Protein AF-A0A377C6L1-F1 (afdb_monomer_lite)

InterPro domains:
  IPR014729 Rossmann-like alpha/beta/alpha sandwich fold [G3DSA:3.40.50.620] (1-163)
  IPR025777 GMP synthetase ATP pyrophosphatase domain [PS51553] (1-156)

Sequence (170 aa):
MLLHRAIGKNLTCVFVDNGLLRLNEAEQVLDMFGDHFGLNIVHVPAEDRFLSALAGENDPEAKRKIIGRVFVEVFDEEALKLEDVKWLAQGTIYPDVIESAASATGKAHVIKSHHNVGGLPKEMKMGLVEPLKELFKDEVRKIGLELGLPYDMLYRHPFPGTRPWRSCAG

Radius of gyration: 16.43 Å; chains: 1; bounding box: 35×36×41 Å

Organism: Escherichia coli (NCBI:txid562)

Structure (mmCIF, N/CA/C/O backbone):
data_AF-A0A377C6L1-F1
#
_entry.id   AF-A0A377C6L1-F1
#
loop_
_atom_site.group_PDB
_atom_site.id
_atom_site.type_symbol
_atom_site.label_atom_id
_atom_site.label_alt_id
_atom_site.label_comp_id
_atom_site.label_asym_id
_atom_site.label_entity_id
_atom_site.label_seq_id
_atom_site.pdbx_PDB_ins_code
_atom_site.Cartn_x
_atom_site.Cartn_y
_atom_site.Cartn_z
_atom_site.occupancy
_atom_site.B_iso_or_equiv
_atom_site.auth_seq_id
_atom_site.auth_comp_id
_atom_site.auth_asym_id
_atom_site.auth_atom_id
_atom_site.pdbx_PDB_model_num
ATOM 1 N N . MET A 1 1 ? 6.040 -0.005 -9.635 1.00 78.19 1 MET A N 1
ATOM 2 C CA . MET A 1 1 ? 6.792 0.371 -10.855 1.00 78.19 1 MET A CA 1
ATOM 3 C C . MET A 1 1 ? 8.304 0.240 -10.741 1.00 78.19 1 MET A C 1
ATOM 5 O O . MET A 1 1 ? 8.835 -0.552 -11.499 1.00 78.19 1 MET A O 1
ATOM 9 N N . LEU A 1 2 ? 9.011 0.931 -9.831 1.00 82.38 2 LEU A N 1
ATOM 10 C CA . LEU A 1 2 ? 10.485 0.804 -9.729 1.00 82.38 2 LEU A CA 1
ATOM 11 C C . LEU A 1 2 ? 10.957 -0.649 -9.599 1.00 82.38 2 LEU A C 1
ATOM 13 O O . LEU A 1 2 ? 11.785 -1.109 -10.375 1.00 82.38 2 LEU A O 1
ATOM 17 N N . LEU A 1 3 ? 10.367 -1.383 -8.654 1.00 83.56 3 LEU A N 1
ATOM 18 C CA . LEU A 1 3 ? 10.677 -2.796 -8.449 1.00 83.56 3 LEU A CA 1
ATOM 19 C C . LEU A 1 3 ? 10.278 -3.636 -9.659 1.00 83.56 3 LEU A C 1
ATOM 21 O O . LEU A 1 3 ? 11.054 -4.462 -10.105 1.00 83.56 3 LEU A O 1
ATOM 25 N N . HIS A 1 4 ? 9.112 -3.377 -10.249 1.00 83.75 4 HIS A N 1
ATOM 26 C CA . HIS A 1 4 ? 8.669 -4.103 -11.437 1.00 83.75 4 HIS A CA 1
ATOM 27 C C . HIS A 1 4 ? 9.650 -3.925 -12.607 1.00 83.75 4 HIS A C 1
ATOM 29 O O . HIS A 1 4 ? 9.994 -4.887 -13.278 1.00 83.75 4 HIS A O 1
ATOM 35 N N . ARG A 1 5 ? 10.199 -2.720 -12.798 1.00 83.50 5 ARG A N 1
ATOM 36 C CA . ARG A 1 5 ? 11.237 -2.467 -13.806 1.00 83.50 5 ARG A CA 1
ATOM 37 C C . ARG A 1 5 ? 12.558 -3.182 -13.493 1.00 83.50 5 ARG A C 1
ATOM 39 O O . ARG A 1 5 ? 13.282 -3.523 -14.419 1.00 83.50 5 ARG A O 1
ATOM 46 N N . ALA A 1 6 ? 12.876 -3.385 -12.214 1.00 85.06 6 ALA A N 1
ATOM 47 C CA . ALA A 1 6 ? 14.124 -4.006 -11.777 1.00 85.06 6 ALA A CA 1
ATOM 48 C C . ALA A 1 6 ? 14.077 -5.544 -11.765 1.00 85.06 6 ALA A C 1
ATOM 50 O O . ALA A 1 6 ? 15.036 -6.183 -12.183 1.00 85.06 6 ALA A O 1
ATOM 51 N N . ILE A 1 7 ? 12.981 -6.133 -11.278 1.00 84.31 7 ILE A N 1
ATOM 52 C CA . ILE A 1 7 ? 12.854 -7.579 -11.018 1.00 84.31 7 ILE A CA 1
ATOM 53 C C . ILE A 1 7 ? 11.677 -8.237 -11.755 1.00 84.31 7 ILE A C 1
ATOM 55 O O . ILE A 1 7 ? 11.505 -9.452 -11.692 1.00 84.31 7 ILE A O 1
ATOM 59 N N . GLY A 1 8 ? 10.872 -7.465 -12.490 1.00 84.94 8 GLY A N 1
ATOM 60 C CA . GLY A 1 8 ? 9.829 -7.981 -13.375 1.00 84.94 8 GLY A CA 1
ATOM 61 C C . GLY A 1 8 ? 8.832 -8.894 -12.665 1.00 84.94 8 GLY A C 1
ATOM 62 O O . GLY A 1 8 ? 8.115 -8.464 -11.761 1.00 84.94 8 GLY A O 1
ATOM 63 N N . LYS A 1 9 ? 8.800 -10.158 -13.104 1.00 82.75 9 LYS A N 1
ATOM 64 C CA . LYS A 1 9 ? 7.870 -11.205 -12.649 1.00 82.75 9 LYS A CA 1
ATOM 65 C C . LYS A 1 9 ? 8.146 -11.725 -11.239 1.00 82.75 9 LYS A C 1
ATOM 67 O O . LYS A 1 9 ? 7.273 -12.353 -10.658 1.00 82.75 9 LYS A O 1
ATOM 72 N N . ASN A 1 10 ? 9.324 -11.445 -10.690 1.00 84.38 10 ASN A N 1
ATOM 73 C CA . ASN A 1 10 ? 9.672 -11.823 -9.322 1.00 84.38 10 ASN A CA 1
ATOM 74 C C . ASN A 1 10 ? 9.018 -10.908 -8.274 1.00 84.38 10 ASN A C 1
ATOM 7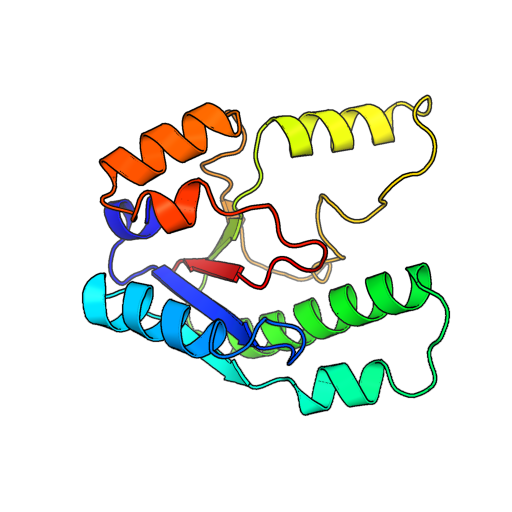6 O O . ASN A 1 10 ? 9.131 -11.150 -7.074 1.00 84.38 10 ASN A O 1
ATOM 80 N N . LEU A 1 11 ? 8.368 -9.828 -8.719 1.00 86.38 11 LEU A N 1
ATOM 81 C CA . LEU A 1 11 ? 7.580 -8.953 -7.868 1.00 86.38 11 LEU A CA 1
ATOM 82 C C . LEU A 1 11 ? 6.135 -9.446 -7.814 1.00 86.38 11 LEU A C 1
ATOM 84 O O . LEU A 1 11 ? 5.445 -9.441 -8.833 1.00 86.38 11 LEU A O 1
ATOM 88 N N . THR A 1 12 ? 5.659 -9.732 -6.608 1.00 86.88 12 THR A N 1
ATOM 89 C CA . THR A 1 12 ? 4.244 -9.965 -6.319 1.00 86.88 12 THR A CA 1
ATOM 90 C C . THR A 1 12 ? 3.727 -8.829 -5.447 1.00 86.88 12 THR A C 1
ATOM 92 O O . THR A 1 12 ? 4.193 -8.604 -4.330 1.00 86.88 12 THR A O 1
ATOM 95 N N . CYS A 1 13 ? 2.763 -8.072 -5.951 1.00 86.94 13 CYS A N 1
ATOM 96 C CA . CYS A 1 13 ? 2.098 -7.025 -5.194 1.00 86.94 13 CYS A CA 1
ATOM 97 C C . CYS A 1 13 ? 0.869 -7.605 -4.497 1.00 86.94 13 CYS A C 1
ATOM 99 O O . CYS A 1 13 ? 0.025 -8.210 -5.146 1.00 86.94 13 CYS A O 1
ATOM 101 N N . VAL A 1 14 ? 0.747 -7.400 -3.188 1.00 86.19 14 VAL A N 1
ATOM 102 C CA . VAL A 1 14 ? -0.453 -7.791 -2.444 1.00 86.19 14 VAL A CA 1
ATOM 103 C C . VAL A 1 14 ? -1.270 -6.531 -2.206 1.00 86.19 14 VAL A C 1
ATOM 105 O O . VAL A 1 14 ? -0.790 -5.572 -1.588 1.00 86.19 14 VAL A O 1
ATOM 108 N N . PHE A 1 15 ? -2.491 -6.532 -2.727 1.00 87.44 15 PHE A N 1
ATOM 109 C CA . PHE A 1 15 ? -3.447 -5.450 -2.568 1.00 87.44 15 PHE A CA 1
ATOM 110 C C . PHE A 1 15 ? -4.581 -5.913 -1.660 1.00 87.44 15 PHE A C 1
ATOM 112 O O . PHE A 1 15 ? -5.395 -6.751 -2.046 1.00 87.44 15 PHE A O 1
ATOM 119 N N . VAL A 1 16 ? -4.606 -5.371 -0.442 1.00 87.38 16 VAL A N 1
ATOM 120 C CA . VAL A 1 16 ? -5.632 -5.686 0.554 1.00 87.38 16 VAL A CA 1
ATOM 121 C C . VAL A 1 16 ? -6.731 -4.639 0.463 1.00 87.38 16 VAL A C 1
ATOM 123 O O . VAL A 1 16 ? -6.525 -3.489 0.864 1.00 87.38 16 VAL A O 1
ATOM 126 N N . ASP A 1 17 ? -7.892 -5.043 -0.049 1.00 88.50 17 ASP A N 1
ATOM 127 C CA . ASP A 1 17 ? -9.082 -4.202 -0.050 1.00 88.50 17 ASP A CA 1
ATOM 128 C C . ASP A 1 17 ? -9.748 -4.281 1.324 1.00 88.50 17 ASP A C 1
ATOM 130 O O . ASP A 1 17 ? -10.299 -5.306 1.730 1.00 88.50 17 ASP A O 1
ATOM 134 N N . ASN A 1 18 ? -9.644 -3.186 2.069 1.00 85.62 18 ASN A N 1
ATOM 135 C CA . ASN A 1 18 ? -10.189 -3.073 3.412 1.00 85.62 18 ASN A CA 1
ATOM 136 C C . ASN A 1 18 ? -11.645 -2.585 3.444 1.00 85.62 18 ASN A C 1
ATOM 138 O O . ASN A 1 18 ? -12.175 -2.396 4.538 1.00 85.62 18 ASN A O 1
ATOM 142 N N . GLY A 1 19 ? -12.272 -2.339 2.288 1.00 83.50 19 GLY A N 1
ATOM 143 C CA . GLY A 1 19 ? -13.628 -1.787 2.193 1.00 83.50 19 GLY A CA 1
ATOM 144 C C . GLY A 1 19 ? -13.742 -0.315 2.605 1.00 83.50 19 GLY A C 1
ATOM 145 O O . GLY A 1 19 ? -14.838 0.226 2.711 1.00 83.50 19 GLY A O 1
ATOM 146 N N . LEU A 1 20 ? -12.615 0.361 2.858 1.00 82.75 20 LEU A N 1
ATOM 147 C CA . LEU A 1 20 ? -12.553 1.778 3.248 1.00 82.75 20 LEU A CA 1
ATOM 148 C C . LEU A 1 20 ? -11.985 2.663 2.126 1.00 82.75 20 LEU A C 1
ATOM 150 O O . LEU A 1 20 ? -11.642 3.828 2.352 1.00 82.75 20 LEU A O 1
ATOM 154 N N . LEU A 1 21 ? -11.847 2.100 0.926 1.00 82.06 21 LEU A N 1
ATOM 155 C CA . LEU A 1 21 ? -11.387 2.792 -0.271 1.00 82.06 21 LEU A CA 1
ATOM 156 C C . LEU A 1 21 ? -12.520 3.618 -0.895 1.00 82.06 21 LEU A C 1
ATOM 158 O O . LEU A 1 21 ? -13.695 3.480 -0.552 1.00 82.06 21 LEU A O 1
ATOM 162 N N . ARG A 1 22 ? -12.177 4.523 -1.817 1.00 81.69 22 ARG A N 1
ATOM 163 C CA . ARG A 1 22 ? -13.195 5.279 -2.560 1.00 81.69 22 ARG A CA 1
ATOM 164 C C . ARG A 1 22 ? -13.914 4.374 -3.555 1.00 81.69 22 ARG A C 1
ATOM 166 O O . ARG A 1 22 ? -13.386 3.351 -3.982 1.00 81.69 22 ARG A O 1
ATOM 173 N N . LEU A 1 23 ? -15.100 4.814 -3.973 1.00 79.19 23 LEU A N 1
ATOM 174 C CA . LEU A 1 23 ? -15.882 4.138 -5.004 1.00 79.19 23 LEU A CA 1
ATOM 175 C C . LEU A 1 23 ? -15.017 3.858 -6.246 1.00 79.19 23 LEU A C 1
ATOM 177 O O . LEU A 1 23 ? -14.393 4.776 -6.784 1.00 79.19 23 LEU A O 1
ATOM 181 N N . ASN A 1 24 ? -14.992 2.592 -6.667 1.00 82.94 24 ASN A N 1
ATOM 182 C CA . ASN A 1 24 ? -14.243 2.052 -7.810 1.00 82.94 24 ASN A CA 1
ATOM 183 C C . ASN A 1 24 ? -12.715 2.234 -7.734 1.00 82.94 24 ASN A C 1
ATOM 185 O O . ASN A 1 24 ? -12.021 2.067 -8.732 1.00 82.94 24 ASN A O 1
ATOM 189 N N . GLU A 1 25 ? -12.159 2.584 -6.571 1.00 81.12 25 GLU A N 1
ATOM 190 C CA . GLU A 1 25 ? -10.714 2.770 -6.431 1.00 81.12 25 GLU A CA 1
ATOM 191 C C . GLU A 1 25 ? -9.961 1.443 -6.532 1.00 81.12 25 GLU A C 1
ATOM 193 O O . GLU A 1 25 ? -8.931 1.392 -7.192 1.00 81.12 25 GLU A O 1
ATOM 198 N N . ALA A 1 26 ? -10.479 0.370 -5.932 1.00 84.50 26 ALA A N 1
ATOM 199 C CA . ALA A 1 26 ? -9.884 -0.959 -6.046 1.00 84.50 26 ALA A CA 1
ATOM 200 C C . ALA A 1 26 ? -9.789 -1.417 -7.511 1.00 84.50 26 ALA A C 1
ATOM 202 O O . ALA A 1 26 ? -8.703 -1.754 -7.977 1.00 84.50 26 ALA A O 1
ATOM 203 N N . GLU A 1 27 ? -10.900 -1.339 -8.247 1.00 85.62 27 GLU A N 1
ATOM 204 C CA . GLU A 1 27 ? -10.995 -1.707 -9.667 1.00 85.62 27 GLU A CA 1
ATOM 205 C C . GLU A 1 27 ? -10.031 -0.884 -10.531 1.00 85.62 27 GLU A C 1
ATOM 207 O O . GLU A 1 27 ? -9.169 -1.445 -11.196 1.00 85.62 27 GLU A O 1
ATOM 212 N N . GLN A 1 28 ? -10.057 0.450 -10.408 1.00 84.81 28 GLN A N 1
ATOM 213 C CA . GLN A 1 28 ? -9.141 1.335 -11.146 1.00 84.81 28 GLN A CA 1
ATOM 214 C C . GLN A 1 28 ? -7.669 0.982 -10.932 1.00 84.81 28 GLN A C 1
ATOM 216 O O . GLN A 1 28 ? -6.840 1.145 -11.828 1.00 84.81 28 GLN A O 1
ATOM 221 N N . VAL A 1 29 ? -7.322 0.558 -9.719 1.00 83.62 29 VAL A N 1
ATOM 222 C CA . VAL A 1 29 ? -5.945 0.237 -9.371 1.00 83.62 29 VAL A CA 1
ATOM 223 C 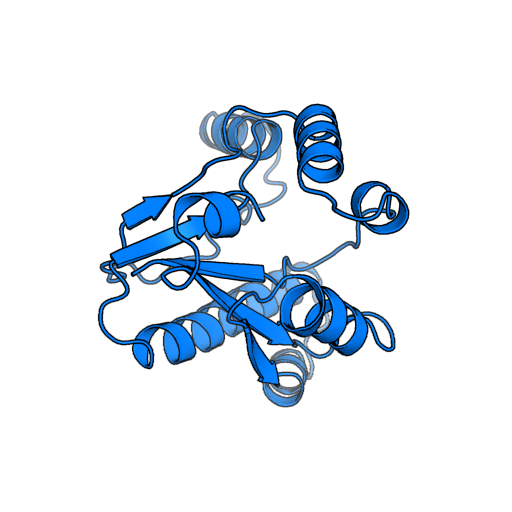C . VAL A 1 29 ? -5.553 -1.147 -9.903 1.00 83.62 29 VAL A C 1
ATOM 225 O O . VAL A 1 29 ? -4.425 -1.296 -10.382 1.00 83.62 29 VAL A O 1
ATOM 228 N N . LEU A 1 30 ? -6.458 -2.127 -9.862 1.00 85.75 30 LEU A N 1
ATOM 229 C CA . LEU A 1 30 ? -6.249 -3.457 -10.440 1.00 85.75 30 LEU A CA 1
ATOM 230 C C . LEU A 1 30 ? -6.113 -3.394 -11.963 1.00 85.75 30 LEU A C 1
ATOM 232 O O . LEU A 1 30 ? -5.124 -3.904 -12.482 1.00 85.75 30 LEU A O 1
ATOM 236 N N . ASP A 1 31 ? -7.011 -2.693 -12.653 1.00 86.50 31 ASP A N 1
ATOM 237 C CA . ASP A 1 31 ? -6.979 -2.546 -14.114 1.00 86.50 31 ASP A CA 1
ATOM 238 C C . ASP A 1 31 ? -5.684 -1.858 -14.565 1.00 86.50 31 ASP A C 1
ATOM 240 O O . ASP A 1 31 ? -4.973 -2.290 -15.474 1.00 86.50 31 ASP A O 1
ATOM 244 N N . MET A 1 32 ? -5.314 -0.773 -13.884 1.00 82.75 32 MET A N 1
ATOM 245 C CA . MET A 1 32 ? -4.128 -0.015 -14.251 1.00 82.75 32 MET A CA 1
ATOM 246 C C . MET A 1 32 ? -2.843 -0.805 -13.978 1.00 82.75 32 MET A C 1
ATOM 248 O O . MET A 1 32 ? -1.983 -0.906 -14.848 1.00 82.75 32 MET A O 1
ATOM 252 N N . PHE A 1 33 ? -2.643 -1.341 -12.775 1.00 83.25 33 PHE A N 1
ATOM 253 C CA . PHE A 1 33 ? -1.373 -2.007 -12.477 1.00 83.25 33 PHE A CA 1
ATOM 254 C C . PHE A 1 33 ? -1.307 -3.438 -13.007 1.00 83.25 33 PHE A C 1
ATOM 256 O O . PHE A 1 33 ? -0.229 -3.864 -13.423 1.00 83.25 33 PHE A O 1
ATOM 263 N N . GLY A 1 34 ? -2.423 -4.160 -12.998 1.00 83.44 34 GLY A N 1
ATOM 264 C CA . GLY A 1 34 ? -2.529 -5.523 -13.499 1.00 83.44 34 GLY A CA 1
ATOM 265 C C . GLY A 1 34 ? -2.545 -5.534 -15.020 1.00 83.44 34 GLY A C 1
ATOM 266 O O . GLY A 1 34 ? -1.571 -5.971 -15.632 1.00 83.44 34 GLY A O 1
ATOM 267 N N . ASP A 1 35 ? -3.597 -4.989 -15.630 1.00 79.81 35 ASP A N 1
ATOM 268 C CA . ASP A 1 35 ? -3.814 -5.131 -17.074 1.00 79.81 35 ASP A CA 1
ATOM 269 C C . ASP A 1 35 ? -2.916 -4.211 -17.905 1.00 79.81 35 ASP A C 1
ATOM 271 O O . ASP A 1 35 ? -2.350 -4.648 -18.909 1.00 79.81 35 ASP A O 1
ATOM 275 N N . HIS A 1 36 ? -2.734 -2.947 -17.502 1.00 79.75 36 HIS A N 1
ATOM 276 C CA . HIS A 1 36 ? -1.933 -2.012 -18.306 1.00 79.75 36 HIS A CA 1
ATOM 277 C C . HIS A 1 36 ? -0.424 -2.161 -18.083 1.00 79.75 36 HIS A C 1
ATOM 279 O O . HIS A 1 36 ? 0.350 -2.038 -19.034 1.00 79.75 36 HIS A O 1
ATOM 285 N N . PHE A 1 37 ? 0.016 -2.392 -16.843 1.00 80.94 37 PHE A N 1
ATOM 286 C CA . PHE A 1 37 ? 1.444 -2.482 -16.514 1.00 80.94 37 PHE A CA 1
ATOM 287 C C . PHE A 1 37 ? 1.960 -3.915 -16.338 1.00 80.94 37 PHE A C 1
ATOM 289 O O . PHE A 1 37 ? 3.173 -4.097 -16.250 1.00 80.94 37 PHE A O 1
ATOM 296 N N . GLY A 1 38 ? 1.088 -4.928 -16.309 1.00 82.62 38 GLY A N 1
ATOM 297 C CA . GLY A 1 38 ? 1.496 -6.330 -16.206 1.00 82.62 38 GLY A CA 1
ATOM 298 C C . GLY A 1 38 ? 2.110 -6.699 -14.854 1.00 82.62 38 GLY A C 1
ATOM 299 O O . GLY A 1 38 ? 2.956 -7.597 -14.792 1.00 82.62 38 GLY A O 1
ATOM 300 N N . LEU A 1 39 ? 1.753 -5.996 -13.772 1.00 85.12 39 LEU A N 1
ATOM 301 C CA . LEU A 1 39 ? 2.193 -6.375 -12.430 1.00 85.12 39 LEU A CA 1
ATOM 302 C C . LEU A 1 39 ? 1.431 -7.621 -11.977 1.00 85.12 39 LEU A C 1
ATOM 304 O O . LEU A 1 39 ? 0.225 -7.739 -12.172 1.00 85.12 39 LEU A O 1
ATOM 308 N N . ASN A 1 40 ? 2.134 -8.527 -11.298 1.00 84.69 40 ASN A N 1
ATOM 309 C CA . ASN A 1 40 ? 1.485 -9.628 -10.602 1.00 84.69 40 ASN A CA 1
ATOM 310 C C . ASN A 1 40 ? 0.826 -9.084 -9.329 1.00 84.69 40 ASN A C 1
ATOM 312 O O . ASN A 1 40 ? 1.534 -8.724 -8.385 1.00 84.69 40 ASN A O 1
ATOM 316 N N . ILE A 1 41 ? -0.504 -8.982 -9.317 1.00 87.56 41 ILE A N 1
ATOM 317 C CA . ILE A 1 41 ? -1.263 -8.437 -8.188 1.00 87.56 41 ILE A CA 1
ATOM 318 C C . ILE A 1 41 ? -2.160 -9.520 -7.608 1.00 87.56 41 ILE A C 1
ATOM 320 O O . ILE A 1 41 ? -3.032 -10.058 -8.286 1.00 87.56 41 ILE A O 1
ATOM 324 N N . VAL A 1 42 ? -1.974 -9.791 -6.323 1.00 88.44 42 VAL A N 1
ATOM 325 C CA . VAL A 1 42 ? -2.883 -10.602 -5.521 1.00 88.44 42 VAL A CA 1
ATOM 326 C C . VAL A 1 42 ? -3.897 -9.654 -4.896 1.00 88.44 42 VAL A C 1
ATOM 328 O O . VAL A 1 42 ? -3.557 -8.881 -3.997 1.00 88.44 42 VAL A O 1
ATOM 331 N N . HIS A 1 43 ? -5.125 -9.681 -5.410 1.00 89.25 43 HIS A N 1
ATOM 332 C CA . HIS A 1 43 ? -6.244 -8.943 -4.838 1.00 89.25 43 HIS A CA 1
ATOM 333 C C . HIS A 1 43 ? -6.866 -9.736 -3.686 1.00 89.25 43 HIS A C 1
ATOM 335 O O . HIS A 1 43 ? -7.269 -10.885 -3.867 1.00 89.25 43 HIS A O 1
ATOM 341 N N . VAL A 1 44 ? -6.955 -9.109 -2.514 1.00 88.75 44 VAL A N 1
ATOM 342 C CA . VAL A 1 44 ? -7.430 -9.737 -1.282 1.00 88.75 44 VAL A CA 1
ATOM 343 C C . VAL A 1 44 ? -8.648 -8.962 -0.778 1.00 88.75 44 VAL A C 1
ATOM 345 O O . VAL A 1 44 ? -8.476 -7.923 -0.132 1.00 88.75 44 VAL A O 1
ATOM 348 N N . PRO A 1 45 ? -9.875 -9.429 -1.071 1.00 88.94 45 PRO A N 1
ATOM 349 C CA . PRO A 1 45 ? -11.084 -8.805 -0.555 1.00 88.94 45 PRO A CA 1
ATOM 350 C C . PRO A 1 45 ? -11.199 -9.101 0.944 1.00 88.94 45 PRO A C 1
ATOM 352 O O . PRO A 1 45 ? -11.440 -10.239 1.348 1.00 88.94 45 PRO A O 1
ATOM 355 N N . ALA A 1 46 ? -10.995 -8.085 1.781 1.00 90.50 46 ALA A N 1
ATOM 356 C CA . ALA A 1 46 ? -11.001 -8.209 3.238 1.00 90.50 46 ALA A CA 1
ATOM 357 C C . ALA A 1 46 ? -12.019 -7.279 3.921 1.00 90.50 46 ALA A C 1
ATOM 359 O O . ALA A 1 46 ? -12.024 -7.201 5.150 1.00 90.50 46 ALA A O 1
ATOM 360 N N . GLU A 1 47 ? -12.892 -6.612 3.157 1.00 89.81 47 GLU A N 1
ATOM 361 C CA . GLU A 1 47 ? -13.922 -5.678 3.641 1.00 89.81 47 GLU A CA 1
ATOM 362 C C . GLU A 1 47 ? -14.648 -6.194 4.890 1.00 89.81 47 GLU A C 1
ATOM 364 O O . GLU A 1 47 ? -14.561 -5.570 5.948 1.00 89.81 47 GLU A O 1
ATOM 369 N N . ASP A 1 48 ? -15.258 -7.380 4.822 1.00 91.88 48 ASP A N 1
ATOM 370 C CA . ASP A 1 48 ? -16.003 -7.962 5.946 1.00 91.88 48 ASP A CA 1
ATOM 371 C C . ASP A 1 48 ? -15.150 -8.111 7.211 1.00 91.88 48 ASP A C 1
ATOM 373 O O . ASP A 1 48 ? -15.630 -7.886 8.326 1.00 91.88 48 ASP A O 1
ATOM 377 N N . ARG A 1 49 ? -13.865 -8.453 7.063 1.00 90.25 49 ARG A N 1
ATOM 378 C CA . ARG A 1 49 ? -12.933 -8.631 8.184 1.00 90.25 49 ARG A CA 1
ATOM 379 C C . ARG A 1 49 ? -12.598 -7.293 8.837 1.00 90.25 49 ARG A C 1
ATOM 381 O O . ARG A 1 49 ? -12.568 -7.209 10.065 1.00 90.25 49 ARG A O 1
ATOM 388 N N . PHE A 1 50 ? -12.385 -6.247 8.040 1.00 89.94 50 PHE A N 1
ATOM 389 C CA . PHE A 1 50 ? -12.150 -4.897 8.553 1.00 89.94 50 PHE A CA 1
ATOM 390 C C . PHE A 1 50 ? -13.407 -4.307 9.192 1.00 89.94 50 PHE A C 1
ATOM 392 O O . PHE A 1 50 ? -13.330 -3.811 10.316 1.00 89.94 50 PHE A O 1
ATOM 399 N N . LEU A 1 51 ? -14.561 -4.400 8.528 1.00 89.94 51 LEU A N 1
ATOM 400 C CA . LEU A 1 51 ? -15.831 -3.887 9.044 1.00 89.94 51 LEU A CA 1
ATOM 401 C C . LEU A 1 51 ? -16.245 -4.600 10.335 1.00 89.94 51 LEU A C 1
ATOM 403 O O . LEU A 1 51 ? -16.625 -3.937 11.300 1.00 89.94 51 LEU A O 1
ATOM 407 N N . SER A 1 52 ? -16.084 -5.924 10.402 1.00 92.44 52 SER A N 1
ATOM 408 C CA . SER A 1 52 ? -16.354 -6.698 11.621 1.00 92.44 52 SER A CA 1
ATOM 409 C C . SER A 1 52 ? -15.412 -6.319 12.761 1.00 92.44 52 SER A C 1
ATOM 411 O O . SER A 1 52 ? -15.848 -6.190 13.901 1.00 92.44 52 SER A O 1
ATOM 413 N N . ALA A 1 53 ? -14.126 -6.097 12.474 1.00 89.81 53 ALA A N 1
ATOM 414 C CA . ALA A 1 53 ? -13.157 -5.689 13.490 1.00 89.81 53 ALA A CA 1
ATOM 415 C C . ALA A 1 53 ? -13.382 -4.252 13.991 1.00 89.81 53 ALA A C 1
ATOM 417 O O . ALA A 1 53 ? -13.009 -3.932 15.118 1.00 89.81 53 ALA A O 1
ATOM 418 N N . LEU A 1 54 ? -13.975 -3.392 13.162 1.00 89.25 54 LEU A N 1
ATOM 419 C CA . LEU A 1 54 ? -14.330 -2.014 13.502 1.00 89.25 54 LEU A CA 1
ATOM 420 C C . LEU A 1 54 ? -15.711 -1.888 14.159 1.00 89.25 54 LEU A C 1
ATOM 422 O O . LEU A 1 54 ? -16.049 -0.812 14.659 1.00 89.25 54 LEU A O 1
ATOM 426 N N . ALA A 1 55 ? -16.514 -2.954 14.161 1.00 92.19 55 ALA A N 1
ATOM 427 C CA . ALA A 1 55 ? -17.871 -2.929 14.682 1.00 92.19 55 ALA A CA 1
ATOM 428 C C . ALA A 1 55 ? -17.885 -2.543 16.171 1.00 92.19 55 ALA A C 1
ATOM 430 O O . ALA A 1 55 ? -17.283 -3.201 17.016 1.00 92.19 55 ALA A O 1
ATOM 431 N N . GLY A 1 56 ? -18.596 -1.460 16.491 1.00 90.19 56 GLY A N 1
ATOM 432 C CA . GLY A 1 56 ? -18.729 -0.955 17.861 1.00 90.19 56 GLY A CA 1
ATOM 433 C C . GLY A 1 56 ? -17.571 -0.080 18.357 1.00 90.19 56 GLY A C 1
ATOM 434 O O . GLY A 1 56 ? -17.669 0.445 19.465 1.00 90.19 56 GLY A O 1
ATOM 435 N N . GLU A 1 57 ? -16.520 0.139 17.558 1.00 90.44 57 GLU A N 1
ATOM 436 C CA . GLU A 1 57 ? -15.400 1.004 17.941 1.00 90.44 57 GLU A CA 1
ATOM 437 C C . GLU A 1 57 ? -15.628 2.464 17.516 1.00 90.44 57 GLU A C 1
ATOM 439 O O . GLU A 1 57 ? -15.765 2.807 16.336 1.00 90.44 57 GLU A O 1
ATOM 444 N N . ASN A 1 58 ? -15.604 3.362 18.497 1.00 87.75 58 ASN A N 1
ATOM 445 C CA . ASN A 1 58 ? -15.833 4.788 18.282 1.00 87.75 58 ASN A CA 1
ATOM 446 C C . ASN A 1 58 ? -14.540 5.603 18.369 1.00 87.75 58 ASN A C 1
ATOM 448 O O . ASN A 1 58 ? -14.445 6.639 17.699 1.00 87.75 58 ASN A O 1
ATOM 452 N N . ASP A 1 59 ? -13.536 5.128 19.111 1.00 85.00 59 ASP A N 1
ATOM 453 C CA . ASP A 1 59 ? -12.290 5.853 19.323 1.00 85.00 59 ASP A CA 1
ATOM 454 C C . ASP A 1 59 ? -11.432 5.889 18.040 1.00 85.00 59 ASP A C 1
ATOM 456 O O . ASP A 1 59 ? -11.101 4.845 17.465 1.00 85.00 59 ASP A O 1
ATOM 460 N N . PRO A 1 60 ? -11.050 7.080 17.542 1.00 81.50 60 PRO A N 1
ATOM 461 C CA . PRO A 1 60 ? -10.240 7.199 16.332 1.00 81.50 60 PRO A CA 1
ATOM 462 C C . PRO A 1 60 ? -8.860 6.537 16.424 1.00 81.50 60 PRO A C 1
ATOM 464 O O . PRO A 1 60 ? -8.369 6.038 15.408 1.00 81.50 60 PRO A O 1
ATOM 467 N N . GLU A 1 61 ? -8.217 6.535 17.596 1.00 78.81 61 GLU A N 1
ATOM 468 C CA . GLU A 1 61 ? -6.908 5.889 17.775 1.00 78.81 61 GLU A CA 1
ATOM 469 C C . GLU A 1 61 ? -7.033 4.363 17.808 1.00 78.81 61 GLU A C 1
ATOM 471 O O . GLU A 1 61 ? -6.229 3.659 17.190 1.00 78.81 61 GLU A O 1
ATOM 476 N N . ALA A 1 62 ? -8.063 3.836 18.469 1.00 80.69 62 ALA A N 1
ATOM 477 C CA . ALA A 1 62 ? -8.384 2.417 18.476 1.00 80.69 62 ALA A CA 1
ATOM 478 C C . ALA A 1 62 ? -8.707 1.915 17.064 1.00 80.69 62 ALA A C 1
ATOM 480 O O . ALA A 1 62 ? -8.109 0.931 16.626 1.00 80.69 62 ALA A O 1
ATOM 481 N N . LYS A 1 63 ? -9.526 2.646 16.292 1.00 82.25 63 LYS A N 1
ATOM 482 C CA . LYS A 1 63 ? -9.789 2.326 14.876 1.00 82.25 63 LYS A CA 1
ATOM 483 C C . LYS A 1 63 ? -8.504 2.261 14.059 1.00 82.25 63 LYS A C 1
ATOM 485 O O . LYS A 1 63 ? -8.296 1.297 13.328 1.00 82.25 63 LYS A O 1
ATOM 490 N N . ARG A 1 64 ? -7.597 3.234 14.223 1.00 78.81 64 ARG A N 1
ATOM 491 C CA . ARG A 1 64 ? -6.284 3.217 13.551 1.00 78.81 64 ARG A CA 1
ATOM 492 C C . ARG A 1 64 ? -5.483 1.957 13.883 1.00 78.81 64 ARG A C 1
ATOM 494 O O . ARG A 1 64 ? -4.946 1.329 12.970 1.00 78.81 64 ARG A O 1
ATOM 501 N N . LYS A 1 65 ? -5.420 1.576 15.162 1.00 78.81 65 LYS A N 1
ATOM 502 C CA . LYS A 1 65 ? -4.713 0.366 15.613 1.00 78.81 65 LYS A CA 1
ATOM 503 C C . LYS A 1 65 ? -5.351 -0.912 15.072 1.00 78.81 65 LYS A C 1
ATOM 505 O O . LYS A 1 65 ? -4.627 -1.804 14.641 1.00 78.81 65 LYS A O 1
ATOM 510 N N . ILE A 1 66 ? -6.681 -0.995 15.067 1.00 83.81 66 ILE A N 1
ATOM 511 C CA . ILE A 1 66 ? -7.426 -2.146 14.544 1.00 83.81 66 ILE A CA 1
ATOM 512 C C . ILE A 1 66 ? -7.147 -2.325 13.055 1.00 83.81 66 ILE A C 1
ATOM 514 O O . ILE A 1 66 ? -6.749 -3.413 12.652 1.00 83.81 66 ILE A O 1
ATOM 518 N N . ILE A 1 67 ? -7.274 -1.262 12.256 1.00 82.56 67 ILE A N 1
ATOM 519 C CA . ILE A 1 67 ? -7.030 -1.346 10.810 1.00 82.56 67 ILE A CA 1
ATOM 520 C C . ILE A 1 67 ? -5.573 -1.742 10.545 1.00 82.56 67 ILE A C 1
ATOM 522 O O . ILE A 1 67 ? -5.315 -2.619 9.729 1.00 82.56 67 ILE A O 1
ATOM 526 N N . GLY A 1 68 ? -4.615 -1.153 11.269 1.00 79.62 68 GLY A N 1
ATOM 527 C CA . GLY A 1 68 ? -3.204 -1.527 11.148 1.00 79.62 68 GLY A CA 1
ATOM 528 C C . GLY A 1 68 ? -2.948 -3.003 11.466 1.00 79.62 68 GLY A C 1
ATOM 529 O O . GLY A 1 68 ? -2.244 -3.672 10.714 1.00 79.62 68 GLY A O 1
ATOM 530 N N . ARG A 1 69 ? -3.547 -3.518 12.544 1.00 83.44 69 ARG A N 1
ATOM 531 C CA . ARG A 1 69 ? -3.420 -4.921 12.957 1.00 83.44 69 ARG A CA 1
ATOM 532 C C . ARG A 1 69 ? -4.039 -5.878 11.938 1.00 83.44 69 ARG A C 1
ATOM 534 O O . ARG A 1 69 ? -3.346 -6.775 11.474 1.00 83.44 69 ARG A O 1
ATOM 541 N N . VAL A 1 70 ? -5.303 -5.666 11.566 1.00 86.19 70 VAL A N 1
ATOM 542 C CA . VAL A 1 70 ? -6.020 -6.533 10.612 1.00 86.19 70 VAL A CA 1
ATOM 543 C C . VAL A 1 70 ? -5.319 -6.539 9.255 1.00 86.19 70 VAL A C 1
ATOM 545 O O . VAL A 1 70 ? -5.198 -7.587 8.633 1.00 86.19 70 VAL A O 1
ATOM 548 N N . PHE A 1 71 ? -4.781 -5.396 8.824 1.00 84.38 71 PHE A N 1
ATOM 549 C CA . PHE A 1 71 ? -3.995 -5.321 7.597 1.00 84.38 71 PHE A CA 1
ATOM 550 C C . PHE A 1 71 ? -2.743 -6.199 7.643 1.00 84.38 71 PHE A C 1
ATOM 552 O O . PHE A 1 71 ? -2.459 -6.884 6.667 1.00 84.38 71 PHE A O 1
ATOM 559 N N . VAL A 1 72 ? -1.990 -6.180 8.748 1.00 78.19 72 VAL A N 1
ATOM 560 C CA . VAL A 1 72 ? -0.791 -7.022 8.894 1.00 78.19 72 VAL A CA 1
ATOM 561 C C . VAL A 1 72 ? -1.172 -8.498 8.930 1.00 78.19 72 VAL A C 1
ATOM 563 O O . VAL A 1 72 ? -0.556 -9.275 8.219 1.00 78.19 72 VAL A O 1
ATOM 566 N N . GLU A 1 73 ? -2.219 -8.869 9.671 1.00 83.12 73 GLU A N 1
ATOM 567 C CA . GLU A 1 73 ? -2.704 -10.256 9.720 1.00 83.12 73 GLU A CA 1
ATOM 568 C C . GLU A 1 73 ? -3.076 -10.780 8.324 1.00 83.12 73 GLU A C 1
ATOM 570 O O . GLU A 1 73 ? -2.593 -11.831 7.913 1.00 83.12 73 GLU A O 1
ATOM 575 N N . VAL A 1 74 ? -3.880 -10.022 7.569 1.00 86.12 74 VAL A N 1
ATOM 576 C CA . VAL A 1 74 ? -4.275 -10.397 6.201 1.00 86.12 74 VAL A CA 1
ATOM 577 C C . VAL A 1 74 ? -3.059 -10.443 5.278 1.00 86.12 74 VAL A C 1
ATOM 579 O O . VAL A 1 74 ? -2.902 -11.383 4.510 1.00 86.12 74 VAL A O 1
ATOM 582 N N . PHE A 1 75 ? -2.172 -9.451 5.355 1.00 82.38 75 PHE A N 1
ATOM 583 C CA . PHE A 1 75 ? -0.972 -9.425 4.525 1.00 82.38 75 PHE A CA 1
ATOM 584 C C . PHE A 1 75 ? -0.048 -10.617 4.802 1.00 82.38 75 PHE A C 1
ATOM 586 O O . PHE A 1 75 ? 0.475 -11.206 3.860 1.00 82.38 75 PHE A O 1
ATOM 593 N N . ASP A 1 76 ? 0.140 -10.983 6.068 1.00 79.31 76 ASP A N 1
ATOM 594 C CA . ASP A 1 76 ? 0.991 -12.102 6.466 1.00 79.31 76 ASP A CA 1
ATOM 595 C C . ASP A 1 76 ? 0.396 -13.443 6.028 1.00 79.31 76 ASP A C 1
ATOM 597 O O . ASP A 1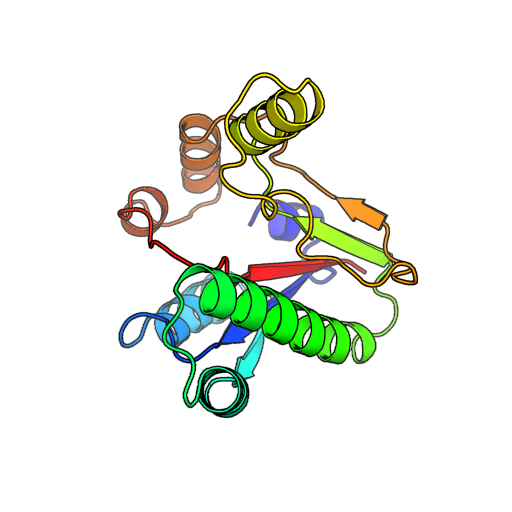 76 ? 1.122 -14.294 5.517 1.00 79.31 76 ASP A O 1
ATOM 601 N N . GLU A 1 77 ? -0.921 -13.620 6.161 1.00 84.75 77 GLU A N 1
ATOM 602 C CA . GLU A 1 77 ? -1.629 -14.800 5.651 1.00 84.75 77 GLU A CA 1
ATOM 603 C C . GLU A 1 77 ? -1.418 -14.984 4.143 1.00 84.75 77 GLU A C 1
ATOM 605 O O . GLU A 1 77 ? -1.206 -16.104 3.683 1.00 84.75 77 GLU A O 1
ATOM 610 N N . GLU A 1 78 ? -1.434 -13.895 3.374 1.00 85.19 78 GLU A N 1
ATOM 611 C CA . GLU A 1 78 ? -1.206 -13.936 1.927 1.00 85.19 78 GLU A CA 1
ATOM 612 C C . GLU A 1 78 ? 0.272 -14.108 1.577 1.00 85.19 78 GLU A C 1
ATOM 614 O O . GLU A 1 78 ? 0.607 -14.868 0.671 1.00 85.19 78 GLU A O 1
ATOM 619 N N . ALA A 1 79 ? 1.178 -13.475 2.324 1.00 78.56 79 ALA A N 1
ATOM 620 C CA . ALA A 1 79 ? 2.614 -13.646 2.138 1.00 78.56 79 ALA A CA 1
ATOM 621 C C . ALA A 1 79 ? 3.063 -15.089 2.424 1.00 78.56 79 ALA A C 1
ATOM 623 O O . ALA A 1 79 ? 3.937 -15.592 1.726 1.00 78.56 79 ALA A O 1
ATOM 624 N N . LEU A 1 80 ? 2.448 -15.775 3.395 1.00 81.56 80 LEU A N 1
ATOM 625 C CA . LEU A 1 80 ? 2.733 -17.181 3.712 1.00 81.56 80 LEU A CA 1
ATOM 626 C C . LEU A 1 80 ? 2.267 -18.163 2.630 1.00 81.56 80 LEU A C 1
ATOM 628 O O . LEU A 1 80 ? 2.801 -19.268 2.550 1.00 81.56 80 LEU A O 1
ATOM 632 N N . LYS A 1 81 ? 1.282 -17.785 1.806 1.00 84.06 81 LYS A N 1
ATOM 633 C CA . LYS A 1 81 ? 0.848 -18.588 0.650 1.00 84.06 81 LYS A CA 1
ATOM 634 C C . LYS A 1 81 ? 1.821 -18.486 -0.523 1.00 84.06 81 LYS A C 1
ATOM 636 O O . LYS A 1 81 ? 1.779 -19.327 -1.416 1.00 84.06 81 LYS A O 1
ATOM 641 N N . LEU A 1 82 ? 2.658 -17.450 -0.547 1.00 79.88 82 LEU A N 1
ATOM 642 C CA . LEU A 1 82 ? 3.664 -17.257 -1.579 1.00 79.88 82 LEU A CA 1
ATOM 643 C C . LEU A 1 82 ? 4.927 -18.039 -1.207 1.00 79.88 82 LEU A C 1
ATOM 645 O O . LEU A 1 82 ? 5.555 -17.795 -0.177 1.00 79.88 82 LEU A O 1
ATOM 649 N N . GLU A 1 83 ? 5.315 -18.972 -2.067 1.00 74.69 83 GLU A N 1
ATOM 650 C CA . GLU A 1 83 ? 6.567 -19.708 -1.909 1.00 74.69 83 GLU A CA 1
ATOM 651 C C . GLU A 1 83 ? 7.767 -18.814 -2.278 1.00 74.69 83 GLU A C 1
ATOM 653 O O . GLU A 1 83 ? 7.670 -17.926 -3.126 1.00 74.69 83 GLU A O 1
ATOM 658 N N . ASP A 1 84 ? 8.903 -19.030 -1.608 1.00 75.38 84 ASP A N 1
ATOM 659 C CA . ASP A 1 84 ? 10.196 -18.381 -1.885 1.00 75.38 84 ASP A CA 1
ATOM 660 C C . ASP A 1 84 ? 10.273 -16.846 -1.758 1.00 75.38 84 ASP A C 1
ATOM 662 O O . ASP A 1 84 ? 11.252 -16.235 -2.192 1.00 75.38 84 ASP A O 1
ATOM 666 N N . VAL A 1 85 ? 9.323 -16.194 -1.082 1.00 77.62 85 VAL A N 1
ATOM 667 C CA . VAL A 1 85 ? 9.433 -14.751 -0.812 1.00 77.62 85 VAL A CA 1
ATOM 668 C C . VAL A 1 85 ? 10.537 -14.474 0.211 1.00 77.62 85 VAL A C 1
ATOM 670 O O . VAL A 1 85 ? 10.439 -14.829 1.388 1.00 77.62 85 VAL A O 1
ATOM 673 N N . LYS A 1 86 ? 11.593 -13.785 -0.232 1.00 78.69 86 LYS A N 1
ATOM 674 C CA . LYS A 1 86 ? 12.750 -13.417 0.605 1.00 78.69 86 LYS A CA 1
ATOM 675 C C . LYS A 1 86 ? 12.751 -11.958 1.026 1.00 78.69 86 LYS A C 1
ATOM 677 O O . LYS A 1 86 ? 13.412 -11.620 2.008 1.00 78.69 86 LYS A O 1
ATOM 682 N N . TRP A 1 87 ? 12.040 -11.098 0.301 1.00 79.88 87 TRP A N 1
ATOM 683 C CA . TRP A 1 87 ? 12.117 -9.655 0.481 1.00 79.88 87 TRP A CA 1
ATOM 684 C C . TRP A 1 87 ? 10.733 -9.015 0.558 1.00 79.88 87 TRP A C 1
ATOM 686 O O . TRP A 1 87 ? 9.844 -9.301 -0.241 1.00 79.88 87 TRP A O 1
ATOM 696 N N . LEU A 1 88 ? 10.583 -8.083 1.491 1.00 82.56 88 LEU A N 1
ATOM 697 C CA . LEU A 1 88 ? 9.430 -7.212 1.632 1.00 82.56 88 LEU A CA 1
ATOM 698 C C . LEU A 1 88 ? 9.828 -5.800 1.223 1.00 82.56 88 LEU A C 1
ATOM 700 O O . LEU A 1 88 ? 10.684 -5.176 1.853 1.00 82.56 88 LEU A O 1
ATOM 704 N N . ALA A 1 89 ? 9.177 -5.269 0.198 1.00 81.06 89 ALA A N 1
ATOM 705 C CA . ALA A 1 89 ? 9.424 -3.917 -0.248 1.00 81.06 89 ALA A CA 1
ATOM 706 C C . ALA A 1 89 ? 8.435 -2.909 0.351 1.00 81.06 89 ALA A C 1
ATOM 708 O O . ALA A 1 89 ? 7.223 -3.146 0.404 1.00 81.06 89 ALA A O 1
ATOM 709 N N . GLN A 1 90 ? 8.954 -1.750 0.763 1.00 74.69 90 GLN A N 1
ATOM 710 C CA . GLN A 1 90 ? 8.163 -0.643 1.295 1.00 74.69 90 GLN A CA 1
ATOM 711 C C . GLN A 1 90 ? 8.449 0.664 0.555 1.00 74.69 90 GLN A C 1
ATOM 713 O O . GLN A 1 90 ? 9.581 0.982 0.203 1.00 74.69 90 GLN A O 1
ATOM 718 N N . GLY A 1 91 ? 7.396 1.455 0.347 1.00 77.69 91 GLY A N 1
ATOM 719 C CA . GLY A 1 91 ? 7.481 2.795 -0.237 1.00 77.69 91 GLY A CA 1
ATOM 720 C C . GLY A 1 91 ? 7.810 3.891 0.779 1.00 77.69 91 GLY A C 1
ATOM 721 O O . GLY A 1 91 ? 7.277 4.990 0.647 1.00 77.69 91 GLY A O 1
ATOM 722 N N . THR A 1 92 ? 8.598 3.592 1.816 1.00 74.06 92 THR A N 1
ATOM 723 C CA . THR A 1 92 ? 9.026 4.573 2.825 1.00 74.06 92 THR A CA 1
ATOM 724 C C . THR A 1 92 ? 9.836 5.677 2.150 1.00 74.06 92 THR A C 1
ATOM 726 O O . THR A 1 92 ? 10.752 5.379 1.386 1.00 74.06 92 THR A O 1
ATOM 729 N N . ILE A 1 93 ? 9.488 6.939 2.410 1.00 77.75 93 ILE A N 1
ATOM 730 C CA . ILE A 1 93 ? 10.155 8.122 1.840 1.00 77.75 93 ILE A CA 1
ATOM 731 C C . ILE A 1 93 ? 10.972 8.861 2.899 1.00 77.75 93 ILE A C 1
ATOM 733 O O . ILE A 1 93 ? 10.730 8.702 4.095 1.00 77.75 93 ILE A O 1
ATOM 737 N N . TYR A 1 94 ? 11.902 9.715 2.475 1.00 75.50 94 TYR A N 1
ATOM 738 C CA . TYR A 1 94 ? 12.820 10.412 3.381 1.00 75.50 94 TYR A CA 1
ATOM 739 C C . TYR A 1 94 ? 12.130 11.220 4.504 1.00 75.50 94 TYR A C 1
ATOM 741 O O . TYR A 1 94 ? 12.565 11.118 5.654 1.00 75.50 94 TYR A O 1
ATOM 749 N N . PRO A 1 95 ? 11.010 11.939 4.259 1.00 72.81 95 PRO A N 1
ATOM 750 C CA . PRO A 1 95 ? 10.239 12.565 5.338 1.00 72.81 95 PRO A CA 1
ATOM 751 C C . PRO A 1 95 ? 9.764 11.589 6.429 1.00 72.81 95 PRO A C 1
ATOM 753 O O . PRO A 1 95 ? 9.864 11.913 7.610 1.00 72.81 95 PRO A O 1
ATOM 756 N N . ASP A 1 96 ? 9.323 10.380 6.056 1.00 70.00 96 ASP A N 1
ATOM 757 C CA . ASP A 1 96 ? 8.854 9.356 7.006 1.00 70.00 96 ASP A CA 1
ATOM 758 C C . ASP A 1 96 ? 10.012 8.869 7.909 1.00 70.00 96 ASP A C 1
ATOM 760 O O . ASP A 1 96 ? 9.820 8.587 9.097 1.00 70.00 96 ASP A O 1
ATOM 764 N N . VAL A 1 97 ? 11.235 8.810 7.365 1.00 69.31 97 VAL A N 1
ATOM 765 C CA . VAL A 1 97 ? 12.455 8.436 8.104 1.00 69.31 97 VAL A CA 1
ATOM 766 C C . VAL A 1 97 ? 12.830 9.514 9.123 1.00 69.31 97 VAL A C 1
ATOM 768 O O . VAL A 1 97 ? 13.119 9.192 10.278 1.00 69.31 97 VAL A O 1
ATOM 771 N N . ILE A 1 98 ? 12.787 10.792 8.728 1.00 68.12 98 ILE A N 1
ATOM 772 C CA . ILE A 1 98 ? 13.084 11.921 9.625 1.00 68.12 98 ILE A CA 1
ATOM 773 C C . ILE A 1 98 ? 12.060 12.000 10.760 1.00 68.12 98 ILE A C 1
ATOM 775 O O . ILE A 1 98 ? 12.452 12.148 11.919 1.00 68.12 98 ILE A O 1
ATOM 779 N N . GLU A 1 99 ? 10.764 11.869 10.458 1.00 60.38 99 GLU A N 1
ATOM 780 C CA . GLU A 1 99 ? 9.709 11.856 11.481 1.00 60.38 99 GLU A CA 1
ATOM 781 C C . GLU A 1 99 ? 9.927 10.714 12.487 1.00 60.38 99 GLU A C 1
ATOM 783 O O . GLU A 1 99 ? 9.836 10.912 13.703 1.00 60.38 99 GLU A O 1
ATOM 788 N N . SER A 1 100 ? 10.321 9.535 12.001 1.00 56.38 100 SER A N 1
ATOM 789 C CA . SER A 1 100 ? 10.619 8.375 12.848 1.00 56.38 100 SER A CA 1
ATOM 790 C C . SER A 1 100 ? 11.873 8.575 13.718 1.00 56.38 100 SER A C 1
ATOM 792 O O . SER A 1 100 ? 11.882 8.182 14.885 1.00 56.38 100 SER A O 1
ATOM 794 N N . ALA A 1 101 ? 12.914 9.239 13.206 1.00 55.88 101 ALA A N 1
ATOM 795 C CA . ALA A 1 101 ? 14.131 9.554 13.963 1.00 55.88 101 ALA A CA 1
ATOM 796 C C . ALA A 1 101 ? 13.909 10.662 15.015 1.00 55.88 101 ALA A C 1
ATOM 798 O O . ALA A 1 101 ? 14.435 10.592 16.130 1.00 55.88 101 ALA A O 1
ATOM 799 N N . ALA A 1 102 ? 13.082 11.664 14.702 1.00 48.00 102 ALA A N 1
ATOM 800 C CA . ALA A 1 102 ? 12.688 12.718 15.639 1.00 48.00 102 ALA A CA 1
ATOM 801 C C . ALA A 1 102 ? 11.833 12.169 16.799 1.00 48.00 102 ALA A C 1
ATOM 803 O O . ALA A 1 102 ? 11.964 12.606 17.943 1.00 48.00 102 ALA A O 1
ATOM 804 N N . SER A 1 103 ? 11.017 11.149 16.522 1.00 45.16 103 SER A N 1
ATOM 805 C CA . SER A 1 103 ? 10.234 10.418 17.527 1.00 45.16 103 SER A CA 1
ATOM 806 C C . SER A 1 103 ? 11.118 9.688 18.548 1.00 45.16 103 SER A C 1
ATOM 808 O O . SER A 1 103 ? 10.790 9.641 19.732 1.00 45.16 103 SER A O 1
ATOM 810 N N . ALA A 1 104 ? 12.268 9.160 18.116 1.00 46.06 104 ALA A N 1
ATOM 811 C CA . ALA A 1 104 ? 13.210 8.445 18.981 1.00 46.06 104 ALA A CA 1
ATOM 812 C C . ALA A 1 104 ? 14.004 9.368 19.928 1.00 46.06 104 ALA A C 1
ATOM 814 O O . ALA A 1 104 ? 14.544 8.906 20.930 1.00 46.06 104 ALA A O 1
ATOM 815 N N . THR A 1 105 ? 14.064 10.673 19.639 1.00 44.94 105 THR A N 1
ATOM 816 C CA . THR A 1 105 ? 14.849 11.663 20.404 1.00 44.94 105 THR A CA 1
ATOM 817 C C . THR A 1 105 ? 14.017 12.486 21.402 1.00 44.94 105 THR A C 1
ATOM 819 O O . THR A 1 105 ? 14.535 13.399 22.043 1.00 44.94 105 THR A O 1
ATOM 822 N N . GLY A 1 106 ? 12.741 12.132 21.608 1.00 36.19 106 GLY A N 1
ATOM 823 C CA . GLY A 1 106 ? 11.970 12.506 22.804 1.00 36.19 106 GLY A CA 1
ATOM 824 C C . GLY A 1 106 ? 11.459 13.951 22.900 1.00 36.19 106 GLY A C 1
ATOM 825 O O . GLY A 1 106 ? 10.983 14.336 23.965 1.00 36.19 106 GLY A O 1
ATOM 826 N N . LYS A 1 107 ? 11.531 14.764 21.834 1.00 33.41 107 LYS A N 1
ATOM 827 C CA . LYS A 1 107 ? 11.054 16.169 21.847 1.00 33.41 107 LYS A CA 1
ATOM 828 C C . LYS A 1 107 ? 9.886 16.498 20.917 1.00 33.41 107 LYS A C 1
ATOM 830 O O . LYS A 1 107 ? 9.415 17.631 20.934 1.00 33.41 107 LYS A O 1
ATOM 835 N N . ALA A 1 108 ? 9.373 15.539 20.158 1.00 31.19 108 ALA A N 1
ATOM 836 C CA . ALA A 1 108 ? 8.135 15.718 19.412 1.00 31.19 108 ALA A CA 1
ATOM 837 C C . ALA A 1 108 ? 7.015 14.977 20.142 1.00 31.19 108 ALA A C 1
ATOM 839 O O . ALA A 1 108 ? 7.154 13.796 20.458 1.00 31.19 108 ALA A O 1
ATOM 840 N N . HIS A 1 109 ? 5.925 15.688 20.439 1.00 30.14 109 HIS A N 1
ATOM 841 C CA . HIS A 1 109 ? 4.678 15.101 20.918 1.00 30.14 109 HIS A CA 1
ATOM 842 C C . HIS A 1 109 ? 4.375 13.808 20.159 1.00 30.14 109 HIS A C 1
ATOM 844 O O . HIS A 1 109 ? 4.548 13.767 18.944 1.00 30.14 109 HIS A O 1
ATOM 850 N N . VAL A 1 110 ? 3.930 12.792 20.903 1.00 34.03 110 VAL A N 1
ATOM 851 C CA . VAL A 1 110 ? 3.575 11.423 20.495 1.00 34.03 110 VAL A CA 1
ATOM 852 C C . VAL A 1 110 ? 2.485 11.430 19.412 1.00 34.03 110 VAL A C 1
ATOM 854 O O . VAL A 1 110 ? 1.341 11.047 19.630 1.00 34.03 110 VAL A O 1
ATOM 857 N N . ILE A 1 111 ? 2.824 11.921 18.229 1.00 32.62 111 ILE A N 1
ATOM 858 C CA . ILE A 1 111 ? 1.966 11.991 17.061 1.00 32.62 111 ILE A CA 1
ATOM 859 C C . ILE A 1 111 ? 2.512 10.933 16.114 1.00 32.62 111 ILE A C 1
ATOM 861 O O . ILE A 1 111 ? 3.501 11.139 15.423 1.00 32.62 111 ILE A O 1
ATOM 865 N N . LYS A 1 112 ? 1.801 9.799 16.115 1.00 35.72 112 LYS A N 1
ATOM 866 C CA . LYS A 1 112 ? 1.913 8.647 15.205 1.00 35.72 112 LYS A CA 1
ATOM 867 C C . LYS A 1 112 ? 3.041 7.658 15.506 1.00 35.72 112 LYS A C 1
ATOM 869 O O . LYS A 1 112 ? 4.029 7.538 14.794 1.00 35.72 112 LYS A O 1
ATOM 874 N N . SER A 1 113 ? 2.756 6.784 16.462 1.00 33.62 113 SER A N 1
ATOM 875 C CA . SER A 1 113 ? 3.450 5.518 16.734 1.00 33.62 113 SER A CA 1
ATOM 876 C C . SER A 1 113 ? 3.395 4.461 15.605 1.00 33.62 113 SER A C 1
ATOM 878 O O . SER A 1 113 ? 3.541 3.280 15.891 1.00 33.62 113 SER A O 1
ATOM 880 N N . HIS A 1 114 ? 3.133 4.829 14.343 1.00 42.53 114 HIS A N 1
ATOM 881 C CA . HIS A 1 114 ? 2.722 3.867 13.303 1.00 42.53 114 HIS A CA 1
ATOM 882 C C . HIS A 1 114 ? 3.385 4.017 11.924 1.00 42.53 114 HIS A C 1
ATOM 884 O O . HIS A 1 114 ? 2.959 3.343 10.986 1.00 42.53 114 HIS A O 1
ATOM 890 N N . HIS A 1 115 ? 4.414 4.854 11.750 1.00 43.28 115 HIS A N 1
ATOM 891 C CA . HIS A 1 115 ? 4.994 5.029 10.409 1.00 43.28 115 HIS A CA 1
ATOM 892 C C . HIS A 1 115 ? 6.144 4.092 10.049 1.00 43.28 115 HIS A C 1
ATOM 894 O O . HIS A 1 115 ? 6.257 3.756 8.871 1.00 43.28 115 HIS A O 1
ATOM 900 N N . ASN A 1 116 ? 6.849 3.532 11.029 1.00 39.12 116 ASN A N 1
ATOM 901 C CA . ASN A 1 116 ? 7.722 2.391 10.797 1.00 39.12 116 ASN A CA 1
ATOM 902 C C . ASN A 1 116 ? 7.096 1.173 11.447 1.00 39.12 116 ASN A C 1
ATOM 904 O O . ASN A 1 116 ? 7.211 0.974 12.649 1.00 39.12 116 ASN A O 1
ATOM 908 N N . VAL A 1 117 ? 6.446 0.361 10.615 1.00 42.22 117 VAL A N 1
ATOM 909 C CA . VAL A 1 117 ? 6.002 -0.976 10.997 1.00 42.22 117 VAL A CA 1
ATOM 910 C C . VAL A 1 117 ? 4.881 -0.941 12.053 1.00 42.22 117 VAL A C 1
ATOM 912 O O . VAL A 1 117 ? 5.117 -1.083 13.248 1.00 42.22 117 VAL A O 1
ATOM 915 N N . GLY A 1 118 ? 3.617 -0.841 11.617 1.00 38.28 118 GLY A N 1
ATOM 916 C CA . GLY A 1 118 ? 2.555 -1.522 12.371 1.00 38.28 118 GLY A CA 1
ATOM 917 C C . GLY A 1 118 ? 3.018 -2.969 12.520 1.00 38.28 118 GLY A C 1
ATOM 918 O O . GLY A 1 118 ? 3.252 -3.605 11.496 1.00 38.28 118 GLY A O 1
ATOM 919 N N . GLY A 1 119 ? 3.339 -3.369 13.755 1.00 41.03 119 GLY A N 1
ATOM 920 C CA . GLY A 1 119 ? 4.282 -4.443 14.072 1.00 41.03 119 GLY A CA 1
ATOM 921 C C . GLY A 1 119 ? 4.157 -5.659 13.164 1.00 41.03 119 GLY A C 1
ATOM 922 O O . GLY A 1 119 ? 3.246 -6.457 13.344 1.00 41.03 119 GLY A O 1
ATOM 923 N N . LEU A 1 120 ? 5.092 -5.801 12.219 1.00 48.25 120 LEU A N 1
ATOM 924 C CA . LEU A 1 120 ? 5.327 -7.071 11.550 1.00 48.25 120 LEU A CA 1
ATOM 925 C C . LEU A 1 120 ? 5.704 -8.052 12.671 1.00 48.25 120 LEU A C 1
ATOM 927 O O . LEU A 1 120 ? 6.441 -7.651 13.588 1.00 48.25 120 LEU A O 1
ATOM 931 N N . PRO A 1 121 ? 5.191 -9.291 12.662 1.00 46.66 121 PRO A N 1
ATOM 932 C CA . PRO A 1 121 ? 5.554 -10.283 13.657 1.00 46.66 121 PRO A CA 1
ATOM 933 C C . PRO A 1 121 ? 7.075 -10.328 13.798 1.00 46.66 121 PRO A C 1
ATOM 935 O O . PRO A 1 121 ? 7.797 -10.319 12.800 1.00 46.66 121 PRO A O 1
ATOM 938 N N . LYS A 1 122 ?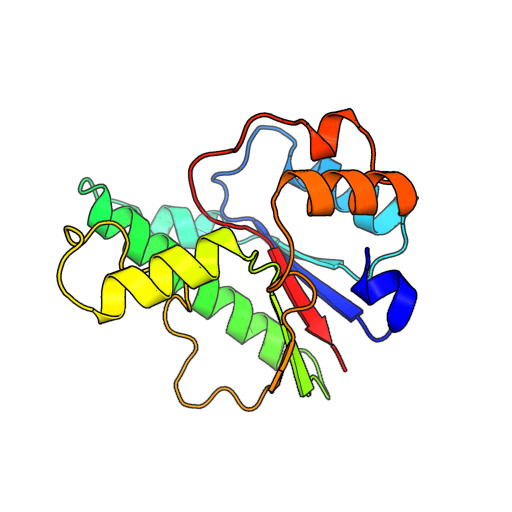 7.579 -10.409 15.037 1.00 48.78 122 LYS A N 1
ATOM 939 C CA . LYS A 1 122 ? 9.024 -10.537 15.320 1.00 48.78 122 LYS A CA 1
ATOM 940 C C . LYS A 1 122 ? 9.689 -11.716 14.587 1.00 48.78 122 LYS A C 1
ATOM 942 O O . LYS A 1 122 ? 10.911 -11.789 14.546 1.00 48.78 122 LYS A O 1
ATOM 947 N N . GLU A 1 123 ? 8.889 -12.623 14.036 1.00 48.66 123 GLU A N 1
ATOM 948 C CA . GLU A 1 123 ? 9.291 -13.854 13.361 1.00 48.66 123 GLU A CA 1
ATOM 949 C C . GLU A 1 123 ? 9.288 -13.756 11.826 1.00 48.66 123 GLU A C 1
ATOM 951 O O . GLU A 1 123 ? 9.550 -14.752 11.150 1.00 48.66 123 GLU A O 1
ATOM 956 N N . MET A 1 124 ? 9.004 -12.585 11.248 1.00 57.97 124 MET A N 1
ATOM 957 C CA . MET A 1 124 ? 8.999 -12.430 9.795 1.00 57.97 124 MET A CA 1
ATOM 958 C C . MET A 1 124 ? 10.422 -12.613 9.231 1.00 57.97 124 MET A C 1
ATOM 960 O O . MET A 1 124 ? 11.326 -11.830 9.511 1.00 57.97 124 MET A O 1
ATOM 964 N N . LYS A 1 125 ? 10.622 -13.661 8.421 1.00 61.34 125 LYS A N 1
ATOM 965 C CA . LYS A 1 125 ? 11.933 -14.073 7.875 1.00 61.34 125 LYS A CA 1
ATOM 966 C C . LYS A 1 125 ? 12.379 -13.294 6.625 1.00 61.34 125 LYS A C 1
ATOM 968 O O . LYS A 1 125 ? 13.373 -13.665 6.008 1.00 61.34 125 LYS A O 1
ATOM 973 N N . MET A 1 126 ? 11.645 -12.254 6.229 1.00 70.19 126 MET A N 1
ATOM 974 C CA . MET A 1 126 ? 11.890 -11.499 4.994 1.00 70.19 126 MET A CA 1
ATOM 975 C C . MET A 1 126 ? 12.815 -10.300 5.239 1.00 70.19 126 MET A C 1
ATOM 977 O O . MET A 1 126 ? 12.660 -9.575 6.221 1.00 70.19 126 MET A O 1
ATOM 981 N N . GLY A 1 127 ? 13.755 -10.054 4.326 1.00 74.56 127 GLY A N 1
ATOM 982 C CA . GLY A 1 127 ? 14.565 -8.834 4.314 1.00 74.56 127 GLY A CA 1
ATOM 983 C C . GLY A 1 127 ? 13.750 -7.619 3.861 1.00 74.56 127 GLY A C 1
ATOM 984 O O . GLY A 1 127 ? 12.851 -7.748 3.038 1.00 74.56 127 GLY A O 1
ATOM 985 N N . LEU A 1 128 ? 14.058 -6.425 4.368 1.00 76.69 128 LEU A N 1
ATOM 986 C CA . LEU A 1 128 ? 13.343 -5.195 4.006 1.00 76.69 128 LEU A CA 1
ATOM 987 C C . LEU A 1 128 ? 14.036 -4.459 2.846 1.00 76.69 128 LEU A C 1
ATOM 989 O O . LEU A 1 128 ? 15.249 -4.257 2.885 1.00 76.69 128 LEU A O 1
ATOM 993 N N . VAL A 1 129 ? 13.273 -4.012 1.844 1.00 79.44 129 VAL A N 1
ATOM 994 C CA . VAL A 1 129 ? 13.773 -3.217 0.707 1.00 79.44 129 VAL A CA 1
ATOM 995 C C . VAL A 1 129 ? 13.017 -1.891 0.622 1.00 79.44 129 VAL A C 1
ATOM 997 O O . VAL A 1 129 ? 11.827 -1.854 0.319 1.00 79.44 129 VAL A O 1
ATOM 1000 N N . GLU A 1 130 ? 13.715 -0.779 0.848 1.00 82.06 130 GLU A N 1
ATOM 1001 C CA . GLU A 1 130 ? 13.127 0.570 0.854 1.00 82.06 130 GLU A CA 1
ATOM 1002 C C . GLU A 1 130 ? 13.772 1.451 -0.230 1.00 82.06 130 GLU A C 1
ATOM 1004 O O . GLU A 1 130 ? 14.659 2.255 0.062 1.00 82.06 130 GLU A O 1
ATOM 1009 N N . PRO A 1 131 ? 13.363 1.312 -1.506 1.00 80.12 131 PRO A N 1
ATOM 1010 C CA . PRO A 1 131 ? 14.029 1.984 -2.623 1.00 80.12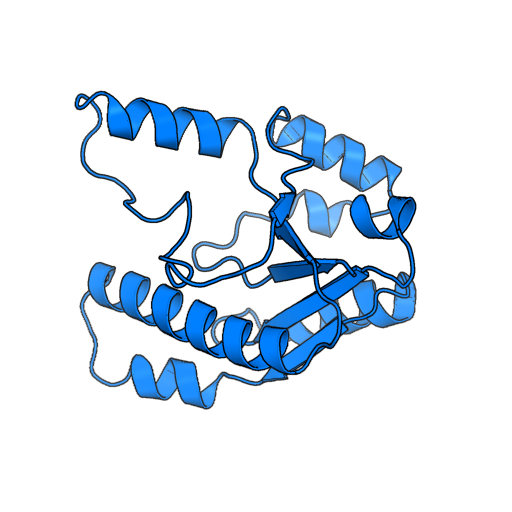 131 PRO A CA 1
ATOM 1011 C C . PRO A 1 131 ? 13.804 3.503 -2.650 1.00 80.12 131 PRO A C 1
ATOM 1013 O O . PRO A 1 131 ? 14.490 4.201 -3.386 1.00 80.12 131 PRO A O 1
ATOM 1016 N N . LEU A 1 132 ? 12.837 4.018 -1.881 1.00 82.81 132 LEU A N 1
ATOM 1017 C CA . LEU A 1 132 ? 12.466 5.438 -1.859 1.00 82.81 132 LEU A CA 1
ATOM 1018 C C . LEU A 1 132 ? 12.959 6.183 -0.609 1.00 82.81 132 LEU A C 1
ATOM 1020 O O . LEU A 1 132 ? 12.682 7.373 -0.470 1.00 82.81 132 LEU A O 1
ATOM 1024 N N . LYS A 1 133 ? 13.686 5.510 0.294 1.00 80.25 133 LYS A N 1
ATOM 1025 C CA . LYS A 1 133 ? 14.005 6.036 1.634 1.00 80.25 133 LYS A CA 1
ATOM 1026 C C . LYS A 1 133 ? 14.831 7.327 1.625 1.00 80.25 133 LYS A C 1
ATOM 1028 O O . LYS A 1 133 ? 14.832 8.046 2.615 1.00 80.25 133 LYS A O 1
ATOM 1033 N N . GLU A 1 134 ? 15.540 7.606 0.534 1.00 82.38 134 GLU A N 1
ATOM 1034 C CA . GLU A 1 134 ? 16.417 8.777 0.372 1.00 82.38 134 GLU A CA 1
ATOM 1035 C C . GLU A 1 134 ? 15.757 9.897 -0.445 1.00 82.38 134 GLU A C 1
ATOM 1037 O O . GLU A 1 134 ? 16.383 10.919 -0.699 1.00 82.38 134 GLU A O 1
ATOM 1042 N N . LEU A 1 135 ? 14.496 9.715 -0.856 1.00 84.69 135 LEU A N 1
ATOM 1043 C CA . LEU A 1 135 ? 13.804 10.611 -1.777 1.00 84.69 135 LEU A CA 1
ATOM 1044 C C . LEU A 1 135 ? 12.701 11.416 -1.086 1.00 84.69 135 LEU A C 1
ATOM 1046 O O . LEU A 1 135 ? 11.953 10.905 -0.241 1.00 84.69 135 LEU A O 1
ATOM 1050 N N . PHE A 1 136 ? 12.546 12.667 -1.511 1.00 85.25 136 PHE A N 1
ATOM 1051 C CA . PHE A 1 136 ? 11.415 13.519 -1.162 1.00 85.25 136 PHE A CA 1
ATOM 1052 C C . PHE A 1 136 ? 10.192 13.252 -2.049 1.00 85.25 136 PHE A C 1
ATOM 1054 O O . PHE A 1 136 ? 10.253 12.642 -3.117 1.00 85.25 136 PHE A O 1
ATOM 1061 N N . LYS A 1 137 ? 9.021 13.719 -1.598 1.00 81.06 137 LYS A N 1
ATOM 1062 C CA . LYS A 1 137 ? 7.736 13.448 -2.263 1.00 81.06 137 LYS A CA 1
ATOM 1063 C C . LYS A 1 137 ? 7.661 14.007 -3.688 1.00 81.06 137 LYS A C 1
ATOM 1065 O O . LYS A 1 137 ? 7.000 13.419 -4.541 1.00 81.06 137 LYS A O 1
ATOM 1070 N N . ASP A 1 138 ? 8.299 15.138 -3.949 1.00 86.12 138 ASP A N 1
ATOM 1071 C CA . ASP A 1 138 ? 8.403 15.733 -5.281 1.00 86.12 138 ASP A CA 1
ATOM 1072 C C . ASP A 1 138 ? 9.319 14.917 -6.206 1.00 86.12 138 ASP A C 1
ATOM 1074 O O . ASP A 1 138 ? 8.988 14.728 -7.376 1.00 86.12 138 ASP A O 1
ATOM 1078 N N . GLU A 1 139 ? 10.411 14.363 -5.682 1.00 87.12 139 GLU A N 1
ATOM 1079 C CA . GLU A 1 139 ? 11.310 13.469 -6.420 1.00 87.12 139 GLU A CA 1
ATOM 1080 C C . GLU A 1 139 ? 10.626 12.145 -6.769 1.00 87.12 139 GLU A C 1
ATOM 1082 O O . GLU A 1 139 ? 10.682 11.703 -7.916 1.00 87.12 139 GLU A O 1
ATOM 1087 N N . VAL A 1 140 ? 9.878 11.564 -5.825 1.00 85.69 140 VAL A N 1
ATOM 1088 C CA . VAL A 1 140 ? 9.069 10.359 -6.070 1.00 85.69 140 VAL A CA 1
ATOM 1089 C C . VAL A 1 140 ? 8.043 10.596 -7.181 1.00 85.69 140 VAL A C 1
ATOM 1091 O O . VAL A 1 140 ? 7.839 9.720 -8.022 1.00 85.69 140 VAL A O 1
ATOM 1094 N N . ARG A 1 141 ? 7.426 11.785 -7.241 1.00 86.25 141 ARG A N 1
ATOM 1095 C CA . ARG A 1 141 ? 6.506 12.144 -8.333 1.00 86.25 141 ARG A CA 1
ATOM 1096 C C . ARG A 1 141 ? 7.217 12.237 -9.678 1.00 86.25 141 ARG A C 1
ATOM 1098 O O . ARG A 1 141 ? 6.719 11.675 -10.647 1.00 86.25 141 ARG A O 1
ATOM 1105 N N . LYS A 1 142 ? 8.379 12.896 -9.739 1.00 87.88 142 LYS A N 1
ATOM 1106 C CA . LYS A 1 142 ? 9.180 12.990 -10.974 1.00 87.88 142 LYS A CA 1
ATOM 1107 C C . LYS A 1 142 ? 9.553 11.601 -11.492 1.00 87.88 142 LYS A C 1
ATOM 1109 O O . LYS A 1 142 ? 9.316 11.300 -12.654 1.00 87.88 142 LYS A O 1
ATOM 1114 N N . ILE A 1 143 ? 10.036 10.727 -10.609 1.00 87.19 143 ILE A N 1
ATOM 1115 C CA . ILE A 1 143 ? 10.380 9.344 -10.960 1.00 87.19 143 ILE A CA 1
ATOM 1116 C C . ILE A 1 143 ? 9.139 8.568 -11.412 1.00 87.19 143 ILE A C 1
ATOM 1118 O O . ILE A 1 143 ? 9.215 7.784 -12.351 1.00 87.19 143 ILE A O 1
ATOM 1122 N N . GLY A 1 144 ? 7.985 8.792 -10.780 1.00 85.50 144 GLY A N 1
ATOM 1123 C CA . GLY A 1 144 ? 6.724 8.189 -11.201 1.00 85.50 144 GLY A CA 1
ATOM 1124 C C . GLY A 1 144 ? 6.351 8.533 -12.645 1.00 85.50 144 GLY A C 1
ATOM 1125 O O . GLY A 1 144 ? 5.972 7.634 -13.394 1.00 85.50 144 GLY A O 1
ATOM 1126 N N . LEU A 1 145 ? 6.507 9.799 -13.045 1.00 87.56 145 LEU A N 1
ATOM 1127 C CA . LEU A 1 145 ? 6.238 10.252 -14.415 1.00 87.56 145 LEU A CA 1
ATOM 1128 C C . LEU A 1 145 ? 7.181 9.582 -15.423 1.00 87.56 145 LEU A C 1
ATOM 1130 O O . LEU A 1 145 ? 6.723 9.064 -16.437 1.00 87.56 145 LEU A O 1
ATOM 1134 N N . GLU A 1 146 ? 8.474 9.502 -15.104 1.00 87.12 146 GLU A N 1
ATOM 1135 C CA . GLU A 1 146 ? 9.482 8.812 -15.930 1.00 87.12 146 GLU A CA 1
ATOM 1136 C C . GLU A 1 146 ? 9.237 7.296 -16.043 1.00 87.12 146 GLU A C 1
ATOM 1138 O O . GLU A 1 146 ? 9.698 6.637 -16.975 1.00 87.12 146 GLU A O 1
ATOM 1143 N N . LEU A 1 147 ? 8.504 6.715 -15.090 1.00 83.94 147 LEU A N 1
ATOM 1144 C CA . LEU A 1 147 ? 8.077 5.314 -15.117 1.00 83.94 147 LEU A CA 1
ATOM 1145 C C . LEU A 1 147 ? 6.756 5.098 -15.866 1.00 83.94 147 LEU A C 1
ATOM 1147 O O . LEU A 1 147 ? 6.274 3.966 -15.905 1.00 83.94 147 LEU A O 1
ATOM 1151 N N . GLY A 1 148 ? 6.180 6.152 -16.450 1.00 83.25 148 GLY A N 1
ATOM 1152 C CA . GLY A 1 148 ? 4.943 6.094 -17.223 1.00 83.25 148 GLY A CA 1
ATOM 1153 C C . GLY A 1 148 ? 3.669 6.131 -16.381 1.00 83.25 148 GLY A C 1
ATOM 1154 O O . GLY A 1 148 ? 2.598 5.829 -16.901 1.00 83.25 148 GLY A O 1
ATOM 1155 N N . LEU A 1 149 ? 3.749 6.482 -15.091 1.00 84.19 149 LEU A N 1
ATOM 1156 C CA . LEU A 1 149 ? 2.551 6.608 -14.261 1.00 84.19 149 LEU A CA 1
ATOM 1157 C C . LEU A 1 149 ? 1.737 7.855 -14.650 1.00 84.19 149 LEU A C 1
ATOM 1159 O O . LEU A 1 149 ? 2.326 8.918 -14.871 1.00 84.19 149 LEU A O 1
ATOM 1163 N N . PRO A 1 150 ? 0.392 7.769 -14.675 1.00 81.94 150 PRO A N 1
ATOM 1164 C CA . PRO A 1 150 ? -0.458 8.904 -15.014 1.00 81.94 150 PRO A CA 1
ATOM 1165 C C . PRO A 1 150 ? -0.260 10.087 -14.059 1.00 81.94 150 PRO A C 1
ATOM 1167 O O . PRO A 1 150 ? -0.210 9.917 -12.836 1.00 81.94 150 PRO A O 1
ATOM 1170 N N . TYR A 1 151 ? -0.217 11.304 -14.607 1.00 82.25 151 TYR A N 1
ATOM 1171 C CA . TYR A 1 151 ? -0.069 12.532 -13.818 1.00 82.25 151 TYR A CA 1
ATOM 1172 C C . TYR A 1 151 ? -1.164 12.658 -12.749 1.00 82.25 151 TYR A C 1
ATOM 1174 O O . TYR A 1 151 ? -0.866 12.886 -11.575 1.00 82.25 151 TYR A O 1
ATOM 1182 N N . ASP A 1 152 ? -2.419 12.417 -13.129 1.00 79.88 152 ASP A N 1
ATOM 1183 C CA . ASP A 1 152 ? -3.577 12.537 -12.236 1.00 79.88 152 ASP A CA 1
ATOM 1184 C C . ASP A 1 152 ? -3.487 11.607 -11.023 1.00 79.88 152 ASP A C 1
ATOM 1186 O O . ASP A 1 152 ? -3.977 11.934 -9.943 1.00 79.88 152 ASP A O 1
ATOM 1190 N N . MET A 1 153 ? -2.798 10.472 -11.165 1.00 76.62 153 MET A N 1
ATOM 1191 C CA . MET A 1 153 ? -2.532 9.557 -10.062 1.00 76.62 153 MET A CA 1
ATOM 1192 C C . MET A 1 153 ? -1.466 10.114 -9.108 1.00 76.62 153 MET A C 1
ATOM 1194 O O . MET A 1 153 ? -1.660 10.127 -7.892 1.00 76.62 153 MET A O 1
ATOM 1198 N N . LEU A 1 154 ? -0.339 10.588 -9.645 1.00 79.75 154 LEU A N 1
ATOM 1199 C CA . LEU A 1 154 ? 0.804 11.069 -8.855 1.00 79.75 154 LEU A CA 1
ATOM 1200 C C . LEU A 1 154 ? 0.512 12.379 -8.110 1.00 79.75 154 LEU A C 1
ATOM 1202 O O . LEU A 1 154 ? 1.072 12.644 -7.034 1.00 79.75 154 LEU A O 1
ATOM 1206 N N . TYR A 1 155 ? -0.363 13.200 -8.686 1.00 79.62 155 TYR A N 1
ATOM 1207 C CA . TYR A 1 155 ? -0.760 14.501 -8.154 1.00 79.62 155 TYR A CA 1
ATOM 1208 C C . TYR A 1 155 ? -2.119 14.473 -7.449 1.00 79.62 155 TYR A C 1
ATOM 1210 O O . TYR A 1 155 ? -2.566 15.510 -6.956 1.00 79.62 155 TYR A O 1
ATOM 1218 N N . ARG A 1 156 ? -2.736 13.292 -7.302 1.00 76.56 156 ARG A N 1
ATOM 1219 C CA . ARG A 1 156 ? -3.971 13.120 -6.532 1.00 76.56 156 ARG A CA 1
ATOM 1220 C C . ARG A 1 156 ? -3.794 13.619 -5.096 1.00 76.56 156 ARG A C 1
ATOM 1222 O O . ARG A 1 156 ? -2.745 13.432 -4.467 1.00 76.56 156 ARG A O 1
ATOM 1229 N N . HIS A 1 157 ? -4.844 14.238 -4.555 1.00 69.25 157 HIS A N 1
ATOM 1230 C CA . HIS A 1 157 ? -4.850 14.659 -3.157 1.00 69.25 157 HIS A CA 1
ATOM 1231 C C . HIS A 1 157 ? -4.620 13.453 -2.228 1.00 69.25 157 HIS A C 1
ATOM 1233 O O . HIS A 1 157 ? -5.206 12.387 -2.453 1.00 69.25 157 HIS A O 1
ATOM 1239 N N . PRO A 1 158 ? -3.768 13.602 -1.192 1.00 59.69 158 PRO A N 1
ATOM 1240 C CA . PRO A 1 158 ? -3.464 12.518 -0.268 1.00 59.69 158 PRO A CA 1
ATOM 1241 C C . PRO A 1 158 ? -4.750 12.000 0.374 1.00 59.69 158 PRO A C 1
ATOM 1243 O O . PRO A 1 158 ? -5.547 12.778 0.894 1.00 59.69 158 PRO A O 1
ATOM 1246 N N . PHE A 1 159 ? -4.946 10.684 0.330 1.00 50.84 159 PHE A N 1
ATOM 1247 C CA . PHE A 1 159 ? -6.066 10.040 1.002 1.00 50.84 159 PHE A CA 1
ATOM 1248 C C . PHE A 1 159 ? -5.694 9.787 2.472 1.00 50.84 159 PHE A C 1
ATOM 1250 O O . PHE A 1 159 ? -4.658 9.164 2.734 1.00 50.84 159 PHE A O 1
ATOM 1257 N N . PRO A 1 160 ? -6.463 10.312 3.442 1.00 42.62 160 PRO A N 1
ATOM 1258 C CA . PRO A 1 160 ? -6.173 10.115 4.851 1.00 42.62 160 PRO A CA 1
ATOM 1259 C C . PRO A 1 160 ? -6.617 8.716 5.285 1.00 42.62 160 PRO A C 1
ATOM 1261 O O . PRO A 1 160 ? -7.803 8.455 5.433 1.00 42.62 160 PRO A O 1
ATOM 1264 N N . GLY A 1 161 ? -5.648 7.842 5.556 1.00 42.81 161 GLY A N 1
ATOM 1265 C CA . GLY A 1 161 ? -5.884 6.593 6.276 1.00 42.81 161 GLY A CA 1
ATOM 1266 C C . GLY A 1 161 ? -5.560 5.349 5.463 1.00 42.81 161 GLY A C 1
ATOM 1267 O O . GLY A 1 161 ? -6.257 5.011 4.519 1.00 42.81 161 GLY A O 1
ATOM 1268 N N . THR A 1 162 ? -4.527 4.641 5.927 1.00 40.94 162 THR A N 1
ATOM 1269 C CA . THR A 1 162 ? -4.194 3.238 5.624 1.00 40.94 162 THR A CA 1
ATOM 1270 C C . THR A 1 162 ? -3.620 3.024 4.225 1.00 40.94 162 THR A C 1
ATOM 1272 O O . THR A 1 162 ? -4.310 3.115 3.224 1.00 40.94 162 THR A O 1
ATOM 1275 N N . ARG A 1 163 ? -2.299 2.802 4.150 1.00 46.19 163 ARG A N 1
ATOM 1276 C CA . ARG A 1 163 ? -1.607 2.473 2.895 1.00 46.19 163 ARG A CA 1
ATOM 1277 C C . ARG A 1 163 ? -2.069 1.069 2.467 1.00 46.19 163 ARG A C 1
ATOM 1279 O O . ARG A 1 163 ? -1.684 0.131 3.158 1.00 46.19 163 ARG A O 1
ATOM 1286 N N . PRO A 1 164 ? -2.829 0.895 1.370 1.00 48.59 164 PRO A N 1
ATOM 1287 C CA . PRO A 1 164 ? -3.390 -0.413 1.021 1.00 48.59 164 PRO A CA 1
ATOM 1288 C C . PRO A 1 164 ? -2.393 -1.334 0.293 1.00 48.59 164 PRO A C 1
ATOM 1290 O O . PRO A 1 164 ? -2.737 -2.448 -0.084 1.00 48.59 164 PRO A O 1
ATOM 1293 N N . TRP A 1 165 ? -1.148 -0.880 0.091 1.00 41.25 165 TRP A N 1
ATOM 1294 C CA . TRP A 1 165 ? -0.158 -1.542 -0.761 1.00 41.25 165 TRP A CA 1
ATOM 1295 C C . TRP A 1 165 ? 1.080 -1.990 0.010 1.00 41.25 165 TRP A C 1
ATOM 1297 O O . TRP A 1 165 ? 1.771 -1.176 0.634 1.00 41.25 165 TRP A O 1
ATOM 1307 N N . ARG A 1 166 ? 1.411 -3.276 -0.132 1.00 51.31 166 ARG A N 1
ATOM 1308 C CA . ARG A 1 166 ? 2.737 -3.845 0.144 1.00 51.31 166 ARG A CA 1
ATOM 1309 C C . ARG A 1 166 ? 3.151 -4.729 -1.030 1.00 51.31 166 ARG A C 1
ATOM 1311 O O . ARG A 1 166 ? 2.314 -5.227 -1.781 1.00 51.31 166 ARG A O 1
ATOM 1318 N N . SER A 1 167 ? 4.451 -4.884 -1.246 1.00 48.31 167 SER A N 1
ATOM 1319 C CA . SER A 1 167 ? 4.955 -5.740 -2.322 1.00 48.31 167 SER A CA 1
ATOM 1320 C C . SER A 1 167 ? 5.996 -6.711 -1.792 1.00 48.31 167 SER A C 1
ATOM 1322 O O . SER A 1 167 ? 6.894 -6.318 -1.051 1.00 48.31 167 SER A O 1
ATOM 1324 N N . CYS A 1 168 ? 5.857 -7.966 -2.1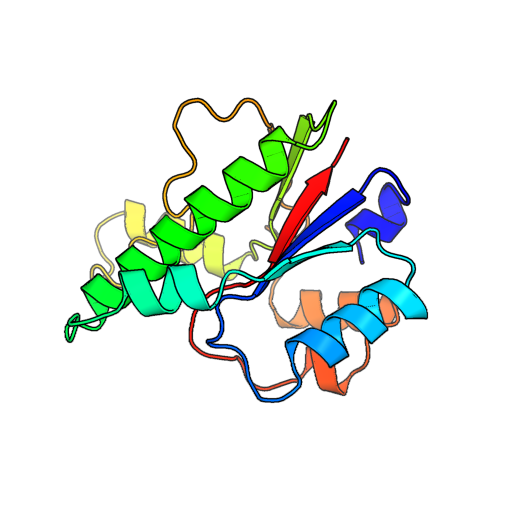87 1.00 44.97 168 CYS A N 1
ATOM 1325 C CA . CYS A 1 168 ? 6.737 -9.080 -1.881 1.00 44.97 168 CYS A CA 1
ATOM 1326 C C . CYS A 1 168 ? 7.628 -9.359 -3.096 1.00 44.97 168 CYS A C 1
ATOM 1328 O O . CYS A 1 168 ? 7.171 -9.265 -4.236 1.00 44.97 168 CYS A O 1
ATOM 1330 N N . ALA A 1 169 ? 8.895 -9.686 -2.869 1.00 45.03 169 ALA A N 1
ATOM 1331 C CA . ALA A 1 169 ? 9.841 -10.043 -3.919 1.00 45.03 169 ALA A CA 1
ATOM 1332 C C . ALA A 1 169 ? 10.524 -11.388 -3.613 1.00 45.03 169 ALA A C 1
ATOM 1334 O O . ALA A 1 169 ? 10.993 -11.612 -2.489 1.00 45.03 169 ALA A O 1
ATOM 1335 N N . GLY A 1 170 ? 10.546 -12.262 -4.626 1.00 37.88 170 GLY A N 1
ATOM 1336 C CA . GLY A 1 170 ? 11.165 -13.597 -4.627 1.00 37.88 170 GLY A CA 1
ATOM 1337 C C . GLY A 1 170 ? 12.483 -13.659 -5.391 1.00 37.88 170 GLY A C 1
ATOM 1338 O O . GLY A 1 170 ? 12.582 -13.044 -6.479 1.00 37.88 170 GLY A O 1
#

Foldseek 3Di:
DVVCVVANQLKEKEFEDQVPDDVCPLVVVCCCCCVVVPHHYDYHDCNVVLCVQCPPPDDPVSNQLSLLVSLLVSVVVVVVVDPPFAAKEDQAAQVLVVVVVVVVVPPDPPDDPDSPDPPNPPPPNHHYHHPHNHDDLVRVLVVCVVVVHDNCVSPPDDDPGDDRIIMTGD

Secondary structure (DSSP, 8-state):
-HHHHHHGGGEEEEEEE-S-SPTTHHHHHHIIIIIIT--EEEEEE-HHHHHHHHTT---HHHHHHHHHHHHHHHHHHHHHHSTT--EEE----HHHHHHHHHHHTT-S----TTSS-S---TT--PEEE-TTTT--HHHHHHHHHHTT--HHHHTSPPPSS---EEEEE-

pLDDT: mean 73.82, std 17.25, range [30.14, 92.44]